Protein AF-A0A6B1GGH2-F1 (afdb_monomer_lite)

Secondary structure (DSSP, 8-state):
-----PPPPPP-TT-PPPSS--SPPPPSSTTTTHHHHHHHHHHHHHHHHHHHHHHHHHHHHHHHHTT--HHHHHHH----HHHHHHHHHHHHHHHHHHHHHHHHHHHHHHHT--HHHHHHHHHHHHTT-

Foldseek 3Di:
DDDPDDPDDDDDPPDDDPPDDDDPDDAPDPPSCPVVVVVVVVVVVVVVVVVVVVVVVVVCVVCVVVVHNVVVCVVPDDDDPVRVVVVVVVVVVVCCVVCVVVVVVVVCVVVVPDPVNVVVVVVVVVVVD

Radius of gyration: 25.65 Å; chains: 1; bounding box: 46×61×61 Å

Structure (mmCIF, N/CA/C/O backbone):
data_AF-A0A6B1GGH2-F1
#
_entry.id   AF-A0A6B1GGH2-F1
#
loop_
_atom_site.group_PDB
_atom_site.id
_atom_site.type_symbol
_atom_site.label_atom_id
_atom_site.label_alt_id
_atom_site.label_comp_id
_atom_site.label_asym_id
_atom_site.label_entity_id
_atom_site.label_seq_id
_atom_site.pdbx_PDB_ins_code
_atom_site.Cartn_x
_atom_site.Cartn_y
_atom_site.Cartn_z
_atom_site.occupancy
_atom_site.B_iso_or_equiv
_atom_site.auth_seq_id
_atom_site.auth_comp_id
_atom_site.auth_asym_id
_atom_site.auth_atom_id
_atom_site.pdbx_PDB_model_num
ATOM 1 N N . MET A 1 1 ? 19.834 45.872 17.303 1.00 42.72 1 MET A N 1
ATOM 2 C CA . MET A 1 1 ? 20.867 45.555 16.298 1.00 42.72 1 MET A CA 1
ATOM 3 C C . MET A 1 1 ? 20.185 44.616 15.312 1.00 42.72 1 MET A C 1
ATOM 5 O O . MET A 1 1 ? 19.961 43.472 15.667 1.00 42.72 1 MET A O 1
ATOM 9 N N . GLY A 1 2 ? 19.648 45.146 14.210 1.00 49.62 2 GLY A N 1
ATOM 10 C CA . GLY A 1 2 ? 18.910 44.353 13.217 1.00 49.62 2 GLY A CA 1
ATOM 11 C C . GLY A 1 2 ? 19.861 43.930 12.107 1.00 49.62 2 GLY A C 1
ATOM 12 O O . GLY A 1 2 ? 20.599 44.776 11.605 1.00 49.62 2 GLY A O 1
ATOM 13 N N . GLU A 1 3 ? 19.891 42.644 11.769 1.00 49.97 3 GLU A N 1
ATOM 14 C CA . GLU A 1 3 ? 20.662 42.153 10.625 1.00 49.97 3 GLU A CA 1
ATOM 15 C C . GLU A 1 3 ? 20.149 42.789 9.324 1.00 49.97 3 GLU A C 1
ATOM 17 O O . GLU A 1 3 ? 18.934 42.854 9.114 1.00 49.97 3 GLU A O 1
ATOM 22 N N . PRO A 1 4 ? 21.036 43.252 8.426 1.00 54.12 4 PRO A N 1
ATOM 23 C CA . PRO A 1 4 ? 20.622 43.641 7.092 1.00 54.12 4 PRO A CA 1
ATOM 24 C C . PRO A 1 4 ? 20.223 42.373 6.331 1.00 54.12 4 PRO A C 1
ATOM 26 O O . PRO A 1 4 ? 21.068 41.566 5.948 1.00 54.12 4 PRO A O 1
ATOM 29 N N . THR A 1 5 ? 18.923 42.178 6.121 1.00 54.78 5 THR A N 1
ATOM 30 C CA . THR A 1 5 ? 18.420 41.124 5.237 1.00 54.78 5 THR A CA 1
ATOM 31 C C . THR A 1 5 ? 18.887 41.442 3.819 1.00 54.78 5 THR A C 1
ATOM 33 O O . THR A 1 5 ? 18.522 42.478 3.261 1.00 54.78 5 THR A O 1
ATOM 36 N N . ALA A 1 6 ? 19.733 40.583 3.249 1.00 52.22 6 ALA A N 1
ATOM 37 C CA . ALA A 1 6 ? 20.173 40.730 1.868 1.00 52.22 6 ALA A CA 1
ATOM 38 C C . ALA A 1 6 ? 18.948 40.753 0.930 1.00 52.22 6 ALA A C 1
ATOM 40 O O . ALA A 1 6 ? 17.987 40.014 1.173 1.00 52.22 6 ALA A O 1
ATOM 41 N N . PRO A 1 7 ? 18.948 41.586 -0.127 1.00 53.78 7 PRO A N 1
ATOM 42 C CA . PRO A 1 7 ? 17.839 41.621 -1.069 1.00 53.78 7 PRO A CA 1
ATOM 43 C C . PRO A 1 7 ? 17.667 40.234 -1.693 1.00 53.78 7 PRO A C 1
ATOM 45 O O . PRO A 1 7 ? 18.620 39.655 -2.218 1.00 53.78 7 PRO A O 1
ATOM 48 N N . GLN A 1 8 ? 16.453 39.689 -1.608 1.00 55.03 8 GLN A N 1
ATOM 49 C CA . GLN A 1 8 ? 16.124 38.420 -2.249 1.00 55.03 8 GLN A CA 1
ATOM 50 C C . GLN A 1 8 ? 16.333 38.561 -3.760 1.00 55.03 8 GLN A C 1
ATOM 52 O O . GLN A 1 8 ? 15.875 39.531 -4.369 1.00 55.03 8 GLN A O 1
ATOM 57 N N . ALA A 1 9 ? 17.054 37.607 -4.353 1.00 51.53 9 ALA A N 1
ATOM 58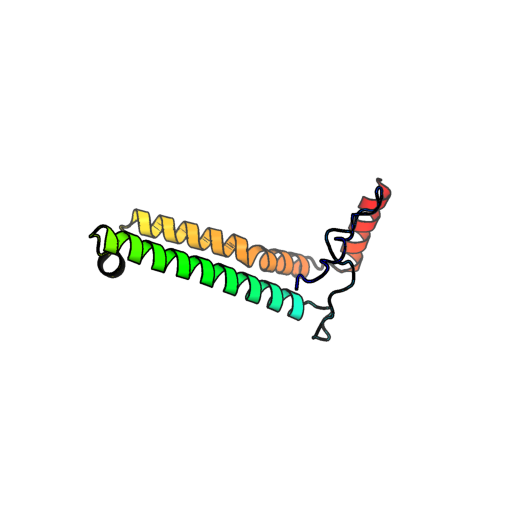 C CA . ALA A 1 9 ? 17.318 37.591 -5.783 1.00 51.53 9 ALA A CA 1
ATOM 59 C C . ALA A 1 9 ? 15.990 37.492 -6.545 1.00 51.53 9 ALA A C 1
ATOM 61 O O . ALA A 1 9 ? 15.251 36.519 -6.399 1.00 51.53 9 ALA A O 1
ATOM 62 N N . GLN A 1 10 ? 15.684 38.513 -7.342 1.00 49.78 10 GLN A N 1
ATOM 63 C CA . GLN A 1 10 ? 14.498 38.507 -8.188 1.00 49.78 10 GLN A CA 1
ATOM 64 C C . GLN A 1 10 ? 14.800 37.731 -9.477 1.00 49.78 10 GLN A C 1
ATOM 66 O O . GLN A 1 10 ? 15.902 37.871 -10.022 1.00 49.78 10 GLN A O 1
ATOM 71 N N . PRO A 1 11 ? 13.857 36.912 -9.978 1.00 54.56 11 PRO A N 1
ATOM 72 C CA . PRO A 1 11 ? 14.022 36.230 -11.251 1.00 54.56 11 PRO A CA 1
ATOM 73 C C . PRO A 1 11 ? 14.270 37.250 -12.361 1.00 54.56 11 PRO A C 1
ATOM 75 O O . PRO A 1 11 ? 13.551 38.239 -12.484 1.00 54.56 11 PRO A O 1
ATOM 78 N N . VAL A 1 12 ? 15.295 37.008 -13.173 1.00 60.25 12 VAL A N 1
ATOM 79 C CA . VAL A 1 12 ? 15.571 37.838 -14.346 1.00 60.25 12 VAL A CA 1
ATOM 80 C C . VAL A 1 12 ? 14.466 37.566 -15.370 1.00 60.25 12 VAL A C 1
ATOM 82 O O . VAL A 1 12 ? 14.346 36.434 -15.846 1.00 60.25 12 VAL A O 1
ATOM 85 N N . GLU A 1 13 ? 13.646 38.573 -15.682 1.00 61.25 13 GLU A N 1
ATOM 86 C CA . GLU A 1 13 ? 12.546 38.444 -16.646 1.00 61.25 13 GLU A CA 1
ATOM 87 C C . GLU A 1 13 ? 13.042 37.860 -17.978 1.00 61.25 13 GLU A C 1
ATOM 89 O O . GLU A 1 13 ? 14.048 38.293 -18.542 1.00 61.25 13 GLU A O 1
ATOM 94 N N . GLY A 1 14 ? 12.341 36.829 -18.460 1.00 60.94 14 GLY A N 1
ATOM 95 C CA . GLY A 1 14 ? 12.656 36.129 -19.708 1.00 60.94 14 GLY A CA 1
ATOM 96 C C . GLY A 1 14 ? 13.562 34.897 -19.581 1.00 60.94 14 GLY A C 1
ATOM 97 O O . GLY A 1 14 ? 13.801 34.236 -20.590 1.00 60.94 14 GLY A O 1
ATOM 98 N N . ARG A 1 15 ? 14.042 34.528 -18.381 1.00 52.34 15 ARG A N 1
ATOM 99 C CA . ARG A 1 15 ? 14.754 33.251 -18.161 1.00 52.34 15 ARG A CA 1
ATOM 100 C C . ARG A 1 15 ? 13.904 32.245 -17.391 1.00 52.34 15 ARG A C 1
ATOM 102 O O . ARG A 1 15 ? 13.604 32.438 -16.219 1.00 52.34 15 ARG A O 1
ATOM 109 N N . SER A 1 16 ? 13.579 31.137 -18.052 1.00 59.53 16 SER A N 1
ATOM 110 C CA . SER A 1 16 ? 13.028 29.933 -17.425 1.00 59.53 16 SER A CA 1
ATOM 111 C C . SER A 1 16 ? 14.175 29.022 -16.977 1.00 59.53 16 SER A C 1
ATOM 113 O O . SER A 1 16 ? 15.085 28.743 -17.760 1.00 59.53 16 SER A O 1
ATOM 115 N N . PHE A 1 17 ? 14.140 28.562 -15.725 1.00 48.53 17 PHE A N 1
ATOM 116 C CA . PHE A 1 17 ? 14.965 27.437 -15.288 1.00 48.53 17 PHE A CA 1
ATOM 117 C C . PHE A 1 17 ? 14.236 26.135 -15.648 1.00 48.53 17 PHE A C 1
ATOM 119 O O . PHE A 1 17 ? 13.046 26.018 -15.344 1.00 48.53 17 PHE A O 1
ATOM 126 N N . PRO A 1 18 ? 14.902 25.153 -16.281 1.00 51.25 18 PRO A N 1
ATOM 127 C CA . PRO A 1 18 ? 14.273 23.874 -16.575 1.00 51.25 18 PRO A CA 1
ATOM 128 C C . PRO A 1 18 ? 13.872 23.185 -15.264 1.00 51.25 18 PRO A C 1
ATOM 130 O O . PRO A 1 18 ? 14.684 23.043 -14.354 1.00 51.25 18 PRO A O 1
ATOM 133 N N . THR A 1 19 ? 12.619 22.736 -15.176 1.00 52.91 19 THR A N 1
ATOM 134 C CA . THR A 1 19 ? 12.036 22.059 -14.000 1.00 52.91 19 THR A CA 1
ATOM 135 C C . THR A 1 19 ? 12.651 20.687 -13.708 1.00 52.91 19 THR A C 1
ATOM 137 O O . THR A 1 19 ? 12.359 20.082 -12.681 1.00 52.91 19 THR A O 1
ATOM 140 N N . THR A 1 20 ? 13.533 20.202 -14.582 1.00 46.84 20 THR A N 1
ATOM 141 C CA . THR A 1 20 ? 14.272 18.948 -14.431 1.00 46.84 20 THR A CA 1
ATOM 142 C C . THR A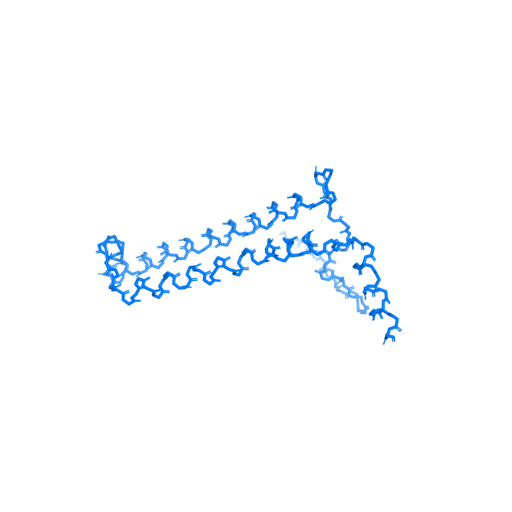 1 20 ? 15.735 19.165 -14.809 1.00 46.84 20 THR A C 1
ATOM 144 O O . THR A 1 20 ? 16.024 19.593 -15.931 1.00 46.84 20 THR A O 1
ATOM 147 N N . ALA A 1 21 ? 16.660 18.833 -13.905 1.00 43.97 21 ALA A N 1
ATOM 148 C CA . ALA A 1 21 ? 18.084 18.759 -14.218 1.00 43.97 21 ALA A CA 1
ATOM 149 C C . ALA A 1 21 ? 18.304 17.698 -15.309 1.00 43.97 21 ALA A C 1
ATOM 151 O O . ALA A 1 21 ? 17.926 16.539 -15.136 1.00 43.97 21 ALA A O 1
ATOM 152 N N . ARG A 1 22 ? 18.863 18.103 -16.454 1.00 39.88 22 ARG A N 1
ATOM 153 C CA . ARG A 1 22 ? 19.093 17.220 -17.602 1.00 39.88 22 ARG A CA 1
ATOM 154 C C . ARG A 1 22 ? 20.573 16.829 -17.648 1.00 39.88 22 ARG A C 1
ATOM 156 O O . ARG A 1 22 ? 21.427 17.668 -17.909 1.00 39.88 22 ARG A O 1
ATOM 163 N N . GLY A 1 23 ? 20.836 15.556 -17.375 1.00 49.69 23 GLY A N 1
ATOM 164 C CA . GLY A 1 23 ? 22.116 14.853 -17.469 1.00 49.69 23 GLY A CA 1
ATOM 165 C C . GLY A 1 23 ? 21.851 13.361 -17.248 1.00 49.69 23 GLY A C 1
ATOM 166 O O . GLY A 1 23 ? 20.878 13.027 -16.567 1.00 49.69 23 GLY A O 1
ATOM 167 N N . ALA A 1 24 ? 22.649 12.470 -17.848 1.00 50.38 24 ALA A N 1
ATOM 168 C CA . ALA A 1 24 ? 22.550 11.041 -17.549 1.00 50.38 24 ALA A CA 1
ATOM 169 C C . ALA A 1 24 ? 22.726 10.866 -16.035 1.00 50.38 24 ALA A C 1
ATOM 171 O O . ALA A 1 24 ? 23.683 11.397 -15.462 1.00 50.38 24 ALA A O 1
ATOM 172 N N . ARG A 1 25 ? 21.764 10.217 -15.367 1.00 54.66 25 ARG A N 1
ATOM 173 C CA . ARG A 1 25 ? 21.913 9.905 -13.942 1.00 54.66 25 ARG A CA 1
ATOM 174 C C . ARG A 1 25 ? 23.197 9.082 -13.805 1.00 54.66 25 ARG A C 1
ATOM 176 O O . ARG A 1 25 ? 23.345 8.145 -14.584 1.00 54.66 25 ARG A O 1
ATOM 183 N N . PRO A 1 26 ? 24.117 9.424 -12.885 1.00 58.97 26 PRO A N 1
ATOM 184 C CA . PRO A 1 26 ? 25.263 8.570 -12.616 1.00 58.97 26 PRO A CA 1
ATOM 185 C C . PRO A 1 26 ? 24.751 7.162 -12.318 1.00 58.97 26 PRO A C 1
ATOM 187 O O . PRO A 1 26 ? 23.906 6.999 -11.435 1.00 58.97 26 PRO A O 1
ATOM 190 N N . THR A 1 27 ? 25.201 6.190 -13.099 1.00 67.38 27 THR A N 1
ATOM 191 C CA . THR A 1 27 ? 24.912 4.776 -12.884 1.00 67.38 27 THR A CA 1
ATOM 192 C C . THR A 1 27 ? 25.988 4.215 -11.963 1.00 67.38 27 THR A C 1
ATOM 194 O O . THR A 1 27 ? 27.155 4.609 -12.040 1.00 67.38 27 THR A O 1
ATOM 197 N N . PHE A 1 28 ? 25.590 3.362 -11.027 1.00 74.31 28 PHE A N 1
ATOM 198 C CA . PHE A 1 28 ? 26.497 2.726 -10.076 1.00 74.31 28 PHE A CA 1
ATOM 199 C C . PHE A 1 28 ? 26.926 1.334 -10.540 1.00 74.31 28 PHE A C 1
ATOM 201 O O . PHE A 1 28 ? 27.923 0.814 -10.037 1.00 74.31 28 PHE A O 1
ATOM 208 N N . PHE A 1 29 ? 26.196 0.745 -11.489 1.00 81.69 29 PHE A N 1
ATOM 209 C CA . PHE A 1 29 ? 26.467 -0.577 -12.039 1.00 81.69 29 PHE A CA 1
ATOM 210 C C . PHE A 1 29 ? 26.870 -0.496 -13.519 1.00 81.69 29 PHE A C 1
ATOM 212 O O . PHE A 1 29 ? 26.400 0.365 -14.265 1.00 81.69 29 PHE A O 1
ATOM 219 N N . ASP A 1 30 ? 27.747 -1.416 -13.935 1.00 80.56 30 ASP A N 1
ATOM 220 C CA . ASP A 1 30 ? 28.222 -1.564 -15.319 1.00 80.56 30 ASP A CA 1
ATOM 221 C C . ASP A 1 30 ? 27.197 -2.347 -16.171 1.00 80.56 30 ASP A C 1
ATOM 223 O O . ASP A 1 30 ? 27.512 -3.377 -16.768 1.00 80.56 30 ASP A O 1
ATOM 227 N N . ASP A 1 31 ? 25.940 -1.898 -16.163 1.00 80.75 31 ASP A N 1
ATOM 228 C CA . ASP A 1 31 ? 24.807 -2.514 -16.871 1.00 80.75 31 ASP A CA 1
ATOM 229 C C . ASP A 1 31 ? 23.893 -1.472 -17.540 1.00 80.75 31 ASP A C 1
ATOM 231 O O . ASP A 1 31 ? 22.671 -1.626 -17.599 1.00 80.75 31 ASP A O 1
ATOM 235 N N . ASP A 1 32 ? 24.498 -0.367 -17.988 1.00 75.06 32 ASP A N 1
ATOM 236 C CA . ASP A 1 32 ? 23.823 0.774 -18.617 1.00 75.06 32 ASP A CA 1
ATOM 237 C C . ASP A 1 32 ? 22.676 1.371 -17.768 1.00 75.06 32 ASP A C 1
ATOM 239 O O . ASP A 1 32 ? 21.779 2.050 -18.272 1.00 75.06 32 ASP A O 1
ATOM 243 N N . GLY A 1 33 ? 22.723 1.169 -16.444 1.00 72.31 33 GLY A N 1
ATOM 244 C CA . GLY A 1 33 ? 21.785 1.743 -15.480 1.00 72.31 33 GLY A CA 1
ATOM 245 C C . GLY A 1 33 ? 20.515 0.926 -15.250 1.00 72.31 33 GLY A C 1
ATOM 246 O O . GLY A 1 33 ? 19.590 1.426 -14.599 1.00 72.31 33 GLY A O 1
ATOM 247 N N . ALA A 1 34 ? 20.444 -0.313 -15.742 1.00 77.69 34 ALA A N 1
ATOM 248 C CA . ALA A 1 34 ? 19.293 -1.187 -15.527 1.00 77.69 34 ALA A CA 1
ATOM 249 C C . ALA A 1 34 ? 19.092 -1.503 -14.033 1.00 77.69 34 ALA A C 1
ATOM 251 O O . ALA A 1 34 ? 17.992 -1.324 -13.497 1.00 77.69 34 ALA A O 1
ATOM 252 N N . THR A 1 35 ? 20.155 -1.892 -13.323 1.00 80.06 35 THR A N 1
ATOM 253 C CA . THR A 1 35 ? 20.092 -2.171 -11.880 1.00 80.06 35 THR A CA 1
ATOM 254 C C . THR A 1 35 ? 19.783 -0.909 -11.078 1.00 80.06 35 THR A C 1
ATOM 256 O O . THR A 1 35 ? 18.976 -0.949 -10.147 1.00 80.06 35 THR A O 1
ATOM 259 N N . ASP A 1 36 ? 20.352 0.235 -11.463 1.00 75.12 36 ASP A N 1
ATOM 260 C CA . ASP A 1 36 ? 20.067 1.527 -10.832 1.00 75.12 36 ASP A CA 1
ATOM 261 C C . ASP A 1 36 ? 18.595 1.931 -10.974 1.00 75.12 36 ASP A C 1
ATOM 263 O O . ASP A 1 36 ? 17.979 2.422 -10.022 1.00 75.12 36 ASP A O 1
ATOM 267 N N . ALA A 1 37 ? 18.002 1.687 -12.145 1.00 70.88 37 ALA A N 1
ATOM 268 C CA . ALA A 1 37 ? 16.590 1.939 -12.395 1.00 70.88 37 ALA A CA 1
ATOM 269 C C . ALA A 1 37 ? 15.695 1.038 -11.532 1.00 70.88 37 ALA A C 1
ATOM 271 O O . ALA A 1 37 ? 14.767 1.537 -10.890 1.00 70.88 37 ALA A O 1
ATOM 272 N N . VAL A 1 38 ? 15.999 -0.262 -11.445 1.00 81.56 38 VAL A N 1
ATOM 273 C CA . VAL A 1 38 ? 15.269 -1.197 -10.572 1.00 81.56 38 VAL A CA 1
ATOM 274 C C . VAL A 1 38 ? 15.388 -0.779 -9.108 1.00 81.56 38 VAL A C 1
ATOM 276 O O . VAL A 1 38 ? 14.379 -0.718 -8.407 1.00 81.56 38 VAL A O 1
ATOM 279 N N . LEU A 1 39 ? 16.589 -0.428 -8.641 1.00 77.94 39 LEU A N 1
ATOM 280 C CA . LEU A 1 39 ? 16.805 0.018 -7.266 1.00 77.94 39 LEU A CA 1
ATOM 281 C C . LEU A 1 39 ? 16.026 1.303 -6.960 1.00 77.94 39 LEU A C 1
ATOM 283 O O . LEU A 1 39 ? 15.410 1.412 -5.896 1.00 77.94 39 LEU A O 1
ATOM 287 N N . ALA A 1 40 ? 15.996 2.256 -7.894 1.00 68.06 40 ALA A N 1
ATOM 288 C CA . ALA A 1 40 ? 15.204 3.473 -7.761 1.00 68.06 40 ALA A CA 1
ATOM 289 C C . ALA A 1 40 ? 13.697 3.170 -7.692 1.00 68.06 40 ALA A C 1
ATOM 291 O O . ALA A 1 40 ? 13.009 3.717 -6.828 1.00 68.06 40 ALA A O 1
ATOM 292 N N . ILE A 1 41 ? 13.193 2.268 -8.544 1.00 74.56 41 ILE A N 1
ATOM 293 C CA . ILE A 1 41 ? 11.792 1.817 -8.532 1.00 74.56 41 ILE A CA 1
ATOM 294 C C . ILE A 1 41 ? 11.455 1.159 -7.192 1.00 74.56 41 ILE A C 1
ATOM 296 O O . ILE A 1 41 ? 10.466 1.526 -6.563 1.00 74.56 41 ILE A O 1
ATOM 300 N N . VAL A 1 42 ? 12.287 0.231 -6.716 1.00 85.69 42 VAL A N 1
ATOM 301 C CA . VAL A 1 42 ? 12.079 -0.464 -5.436 1.00 85.69 42 VAL A CA 1
ATOM 302 C C . VAL A 1 42 ? 12.109 0.516 -4.267 1.00 85.69 42 VAL A C 1
ATOM 304 O O . VAL A 1 42 ? 11.266 0.428 -3.379 1.00 85.69 42 VAL A O 1
ATOM 307 N N . THR A 1 43 ? 13.033 1.478 -4.274 1.00 73.19 43 THR A N 1
ATOM 308 C CA . THR A 1 43 ? 13.137 2.494 -3.217 1.00 73.19 43 THR A CA 1
ATOM 309 C C . THR A 1 43 ? 11.901 3.392 -3.186 1.00 73.19 43 THR A C 1
ATOM 311 O O . THR A 1 43 ? 11.344 3.636 -2.116 1.00 73.19 43 THR A O 1
ATOM 314 N N . ALA A 1 44 ? 11.432 3.842 -4.353 1.00 70.38 44 ALA A N 1
ATOM 315 C CA . ALA A 1 44 ? 10.207 4.626 -4.463 1.00 70.38 44 ALA A CA 1
ATOM 316 C C . ALA A 1 44 ? 8.983 3.821 -3.994 1.00 70.38 44 ALA A C 1
ATOM 318 O O . ALA A 1 44 ? 8.208 4.304 -3.174 1.00 70.38 44 ALA A O 1
ATOM 319 N N . LEU A 1 45 ? 8.850 2.563 -4.430 1.00 82.12 45 LEU A N 1
ATOM 320 C CA . LEU A 1 45 ? 7.778 1.671 -3.979 1.00 82.12 45 LEU A CA 1
ATOM 321 C C . LEU A 1 45 ? 7.823 1.432 -2.465 1.00 82.12 45 LEU A C 1
ATOM 323 O O . LEU A 1 45 ? 6.778 1.438 -1.823 1.00 82.12 45 LEU A O 1
ATOM 327 N N . ALA A 1 46 ? 9.006 1.250 -1.876 1.00 82.38 46 ALA A N 1
ATOM 328 C CA . ALA A 1 46 ? 9.153 1.076 -0.433 1.00 82.38 46 ALA A CA 1
ATOM 329 C C . ALA A 1 46 ? 8.673 2.312 0.345 1.00 82.38 46 ALA A C 1
ATOM 331 O O . ALA A 1 46 ? 7.989 2.163 1.359 1.00 82.38 46 ALA A O 1
ATOM 332 N N . ALA A 1 47 ? 8.978 3.517 -0.149 1.00 76.06 47 ALA A N 1
ATOM 333 C CA . ALA A 1 47 ? 8.499 4.765 0.442 1.00 76.06 47 ALA A CA 1
ATOM 334 C C . ALA A 1 47 ? 6.966 4.883 0.370 1.00 76.06 47 ALA A C 1
ATOM 336 O O . ALA A 1 47 ? 6.327 5.175 1.380 1.00 76.06 47 ALA A O 1
ATOM 337 N N . GLU A 1 48 ? 6.366 4.580 -0.782 1.00 84.25 48 GLU A N 1
ATOM 338 C CA . GLU A 1 48 ? 4.906 4.592 -0.955 1.00 84.25 48 GLU A CA 1
ATOM 339 C C . GLU A 1 48 ? 4.209 3.531 -0.082 1.00 84.25 48 GLU A C 1
ATOM 341 O O . GLU A 1 48 ? 3.184 3.800 0.548 1.00 84.25 48 GLU A O 1
ATOM 346 N N . VAL A 1 49 ? 4.788 2.328 0.036 1.00 93.25 49 VAL A N 1
ATOM 347 C CA . VAL A 1 49 ? 4.288 1.274 0.937 1.00 93.25 49 VAL A CA 1
ATOM 348 C C . VAL A 1 49 ? 4.350 1.725 2.395 1.00 93.25 49 VAL A C 1
ATOM 350 O O . VAL A 1 49 ? 3.415 1.457 3.154 1.00 93.25 49 VAL A O 1
ATOM 353 N N . TRP A 1 50 ? 5.422 2.409 2.804 1.00 85.12 50 TRP A N 1
ATOM 354 C CA . TRP A 1 50 ? 5.516 2.967 4.151 1.00 85.12 50 TRP A CA 1
ATOM 355 C C . TRP A 1 50 ? 4.447 4.034 4.395 1.00 85.12 50 TRP A C 1
ATOM 357 O O . TRP A 1 50 ? 3.734 3.955 5.394 1.00 85.12 50 TRP A O 1
ATOM 367 N N . ALA A 1 51 ? 4.266 4.971 3.462 1.00 89.44 51 ALA A N 1
ATOM 368 C CA . ALA A 1 51 ? 3.235 6.002 3.562 1.00 89.44 51 ALA A CA 1
ATOM 369 C C . ALA A 1 51 ? 1.824 5.398 3.691 1.00 89.44 51 ALA A C 1
ATOM 371 O O . ALA A 1 51 ? 1.009 5.864 4.493 1.00 89.44 51 ALA A O 1
ATOM 372 N N . LEU A 1 52 ? 1.537 4.313 2.961 1.00 94.81 52 LEU A N 1
ATOM 373 C CA . LEU A 1 52 ? 0.270 3.591 3.082 1.00 94.81 52 LEU A CA 1
ATOM 374 C C . LEU A 1 52 ? 0.107 2.923 4.456 1.00 94.81 52 LEU A C 1
ATOM 376 O O . LEU A 1 52 ? -0.968 3.018 5.048 1.00 94.81 52 LEU A O 1
ATOM 380 N N . ARG A 1 53 ? 1.160 2.282 4.983 1.00 94.38 53 ARG A N 1
ATOM 381 C CA . ARG A 1 53 ? 1.153 1.683 6.331 1.00 94.38 53 ARG A CA 1
ATOM 382 C C . ARG A 1 53 ? 0.939 2.734 7.417 1.00 94.38 53 ARG A C 1
ATOM 384 O O . ARG A 1 53 ? 0.164 2.512 8.343 1.00 94.38 53 ARG A O 1
ATOM 391 N N . GLU A 1 54 ? 1.583 3.888 7.288 1.00 96.25 54 GLU A N 1
ATOM 392 C CA . GLU A 1 54 ? 1.422 5.004 8.219 1.00 96.25 54 GLU A CA 1
ATOM 393 C C . GLU A 1 54 ? -0.013 5.540 8.198 1.00 96.25 54 GLU A C 1
ATOM 395 O O . GLU A 1 54 ? -0.628 5.744 9.248 1.00 96.25 54 GLU A O 1
ATOM 400 N N . ARG A 1 55 ? -0.601 5.667 7.002 1.00 97.19 55 ARG A N 1
ATOM 401 C CA . ARG A 1 55 ? -2.017 6.012 6.845 1.00 97.19 55 ARG A CA 1
ATOM 402 C C . ARG A 1 55 ? -2.945 4.973 7.484 1.00 97.19 55 ARG A C 1
ATOM 404 O O . ARG A 1 55 ? -3.920 5.372 8.112 1.00 97.19 55 ARG A O 1
ATOM 411 N N . GLN A 1 56 ? -2.667 3.676 7.336 1.00 96.56 56 GLN A N 1
ATOM 412 C CA . GLN A 1 56 ? -3.449 2.601 7.968 1.00 96.56 56 GLN A CA 1
ATOM 413 C C . GLN A 1 56 ? -3.381 2.679 9.500 1.00 96.56 56 GLN A C 1
ATOM 415 O O . GLN A 1 56 ? -4.420 2.719 10.148 1.00 96.56 56 GLN A O 1
ATOM 420 N N . SER A 1 57 ? -2.181 2.820 10.066 1.00 96.25 57 SER A N 1
ATOM 421 C CA . SER A 1 57 ? -1.980 2.994 11.514 1.00 96.25 57 SER A CA 1
ATOM 422 C C . SER A 1 57 ? -2.677 4.253 12.053 1.00 96.25 57 SER A C 1
ATOM 424 O O . SER A 1 57 ? -3.309 4.248 13.113 1.00 96.25 57 SER A O 1
ATOM 426 N N . THR A 1 58 ? -2.640 5.341 11.278 1.00 97.38 58 THR A N 1
ATOM 427 C CA . THR A 1 58 ? -3.350 6.579 11.617 1.00 97.38 58 THR A CA 1
ATOM 428 C C . THR A 1 58 ? -4.862 6.375 11.583 1.00 97.38 58 THR A C 1
ATOM 430 O O . THR A 1 58 ? -5.560 6.859 12.467 1.00 97.38 58 THR A O 1
ATOM 433 N N . LEU A 1 59 ? -5.383 5.638 10.597 1.00 97.81 59 LEU A N 1
ATOM 434 C CA . LEU A 1 59 ? -6.804 5.305 10.514 1.00 97.81 59 LEU A CA 1
ATOM 435 C C . LEU A 1 59 ? -7.258 4.479 11.723 1.00 97.81 59 LEU A C 1
ATOM 437 O O . LEU A 1 59 ? -8.292 4.793 12.304 1.00 97.81 59 LEU A O 1
ATOM 441 N N . GLU A 1 60 ? -6.488 3.466 12.122 1.00 97.31 60 GLU A N 1
ATOM 442 C CA . GLU A 1 60 ? -6.770 2.670 13.322 1.00 97.31 60 GLU A CA 1
ATOM 443 C C . GLU A 1 60 ? -6.786 3.541 14.582 1.00 97.31 60 GLU A C 1
ATOM 445 O O . GLU A 1 60 ? -7.709 3.432 15.387 1.00 97.31 60 GLU A O 1
ATOM 450 N N . SER A 1 61 ? -5.830 4.465 14.711 1.00 97.00 61 SER A N 1
ATOM 451 C CA . SER A 1 61 ? -5.761 5.399 15.844 1.00 97.00 61 SER A CA 1
ATOM 452 C C . SER A 1 61 ? -6.958 6.357 15.876 1.00 97.00 61 SER A C 1
ATOM 454 O O . SER A 1 61 ? -7.599 6.519 16.910 1.00 97.00 61 SER A O 1
ATOM 456 N N . VAL A 1 62 ? -7.323 6.937 14.727 1.00 98.06 62 VAL A N 1
ATOM 457 C CA . VAL A 1 62 ? -8.495 7.822 14.594 1.00 98.06 62 VAL A CA 1
ATOM 458 C C . VAL A 1 62 ? -9.797 7.083 14.925 1.00 98.06 62 VAL A C 1
ATOM 460 O O . VAL A 1 62 ? -10.697 7.656 15.536 1.00 98.06 62 VAL A O 1
ATOM 463 N N . LEU A 1 63 ? -9.917 5.813 14.531 1.00 97.88 63 LEU A N 1
ATOM 464 C CA . LEU A 1 63 ? -11.076 4.984 14.865 1.00 97.88 63 LEU A CA 1
ATOM 465 C C . LEU A 1 63 ? -11.110 4.636 16.357 1.00 97.88 63 LEU A C 1
ATOM 467 O O . LEU A 1 63 ? -12.182 4.700 16.961 1.00 97.88 63 LEU A O 1
ATOM 471 N N . ALA A 1 64 ? -9.957 4.351 16.964 1.00 97.00 64 ALA A N 1
ATOM 472 C CA . ALA A 1 64 ? -9.850 4.111 18.399 1.00 97.00 64 ALA A CA 1
ATOM 473 C C . ALA A 1 64 ? -10.273 5.342 19.218 1.00 97.00 64 ALA A C 1
ATOM 475 O O . ALA A 1 64 ? -11.053 5.202 20.161 1.00 97.00 64 ALA A O 1
ATOM 476 N N . ASP A 1 65 ? -9.861 6.546 18.808 1.00 97.62 65 ASP A N 1
ATOM 477 C CA . ASP A 1 65 ? -10.303 7.812 19.415 1.00 97.62 65 ASP A CA 1
ATOM 478 C C . ASP A 1 65 ? -11.825 8.014 19.300 1.00 97.62 65 ASP A C 1
ATOM 480 O O . ASP A 1 65 ? -12.455 8.616 20.172 1.00 97.62 65 ASP A O 1
ATOM 484 N N . ALA A 1 66 ? -12.441 7.465 18.249 1.00 97.38 66 ALA A N 1
ATOM 485 C CA . ALA A 1 66 ? -13.891 7.430 18.063 1.00 97.38 66 ALA A CA 1
ATOM 486 C C . ALA A 1 66 ? -14.589 6.271 18.813 1.00 97.38 66 ALA A C 1
ATOM 488 O O . ALA A 1 66 ? -15.799 6.087 18.670 1.00 97.38 66 ALA A O 1
ATOM 489 N N . GLY A 1 67 ? -13.856 5.491 19.615 1.00 97.19 67 GLY A N 1
ATOM 490 C CA . GLY A 1 67 ? -14.374 4.359 20.389 1.00 97.19 67 GLY A CA 1
ATOM 491 C C . GLY A 1 67 ? -14.546 3.063 19.592 1.00 97.19 67 GLY A C 1
ATOM 492 O O . GLY A 1 67 ? -15.227 2.149 20.056 1.00 97.19 67 GLY A O 1
ATOM 493 N N . ILE A 1 68 ? -13.958 2.970 18.398 1.00 97.56 68 ILE A N 1
ATOM 494 C CA . ILE A 1 68 ? -13.995 1.785 17.538 1.00 97.56 68 ILE A CA 1
ATOM 495 C C . ILE A 1 68 ? -12.635 1.086 17.613 1.00 97.56 68 ILE A C 1
ATOM 497 O O . ILE A 1 68 ? -11.641 1.595 17.102 1.00 97.56 68 ILE A O 1
ATOM 501 N N . ASP A 1 69 ? -12.593 -0.116 18.191 1.00 95.31 69 ASP A N 1
ATOM 502 C CA . ASP A 1 69 ? -11.389 -0.958 18.198 1.00 95.31 69 ASP A CA 1
ATOM 503 C C . ASP A 1 69 ? -11.192 -1.635 16.831 1.00 95.31 69 ASP A C 1
ATOM 505 O O . ASP A 1 69 ? -11.510 -2.810 16.615 1.00 95.31 69 ASP A O 1
ATOM 509 N N . ALA A 1 70 ? -10.724 -0.842 15.867 1.00 95.62 70 ALA A N 1
ATOM 510 C CA . ALA A 1 70 ? -10.486 -1.290 14.502 1.00 95.62 70 ALA A CA 1
ATOM 511 C C . ALA A 1 70 ? -9.395 -2.366 14.431 1.00 95.62 70 ALA A C 1
ATOM 513 O O . ALA A 1 70 ? -9.523 -3.291 13.635 1.00 95.62 70 ALA A O 1
ATOM 514 N N . ALA A 1 71 ? -8.371 -2.289 15.286 1.00 92.38 71 ALA A N 1
ATOM 515 C CA . ALA A 1 71 ? -7.294 -3.272 15.335 1.00 92.38 71 ALA A CA 1
ATOM 516 C C . ALA A 1 71 ? -7.838 -4.669 15.682 1.00 92.38 71 ALA A C 1
ATOM 518 O O . ALA A 1 71 ? -7.628 -5.624 14.932 1.00 92.38 71 ALA A O 1
ATOM 519 N N . ALA A 1 72 ? -8.629 -4.793 16.755 1.00 94.06 72 ALA A N 1
ATOM 520 C CA . ALA A 1 72 ? -9.257 -6.068 17.104 1.00 94.06 72 ALA A CA 1
ATOM 521 C C . ALA A 1 72 ? -10.279 -6.531 16.048 1.00 94.06 72 ALA A C 1
ATOM 523 O O . ALA A 1 72 ? -10.391 -7.729 15.753 1.00 94.06 72 ALA A O 1
ATOM 524 N N . ALA A 1 73 ? -11.024 -5.592 15.456 1.00 95.88 73 ALA A N 1
ATOM 525 C CA . ALA A 1 73 ? -11.974 -5.897 14.392 1.00 95.88 73 ALA A CA 1
ATOM 526 C C . ALA A 1 73 ? -11.276 -6.462 13.143 1.00 95.88 73 ALA A C 1
ATOM 528 O O . ALA A 1 73 ? -11.762 -7.439 12.583 1.00 95.88 73 ALA A O 1
ATOM 529 N N . ILE A 1 74 ? -10.128 -5.912 12.737 1.00 94.81 74 ILE A N 1
ATOM 530 C CA . ILE A 1 74 ? -9.344 -6.387 11.586 1.00 94.81 74 ILE A CA 1
ATOM 531 C C . ILE A 1 74 ? -8.842 -7.818 11.815 1.00 94.81 74 ILE A C 1
ATOM 533 O O . ILE A 1 74 ? -9.045 -8.675 10.956 1.00 94.81 74 ILE A O 1
ATOM 537 N N . GLU A 1 75 ? -8.254 -8.111 12.978 1.00 94.06 75 GLU A N 1
ATOM 538 C CA . GLU A 1 75 ? -7.709 -9.446 13.289 1.00 94.06 75 GLU A CA 1
ATOM 539 C C . GLU A 1 75 ? -8.796 -10.541 13.332 1.00 94.06 75 GLU A C 1
ATOM 541 O O . GLU A 1 75 ? -8.605 -11.693 12.910 1.00 94.06 75 GLU A O 1
ATOM 546 N N . SER A 1 76 ? -9.985 -10.177 13.819 1.00 95.56 76 SER A N 1
ATOM 547 C CA . SER A 1 76 ? -11.140 -11.078 13.895 1.00 95.56 76 SER A CA 1
ATOM 548 C C . SER A 1 76 ? -11.959 -11.143 12.604 1.00 95.56 76 SER A C 1
ATOM 550 O O . SER A 1 76 ? -12.725 -12.095 12.422 1.00 95.56 76 SER A O 1
ATOM 552 N N . TYR A 1 77 ? -11.786 -10.189 11.688 1.00 95.38 77 TYR A N 1
ATOM 553 C CA . TYR A 1 77 ? -12.561 -10.110 10.459 1.00 95.38 77 TYR A CA 1
ATOM 554 C C . TYR A 1 77 ? -12.337 -11.343 9.579 1.00 95.38 77 TYR A C 1
ATOM 556 O O . TYR A 1 77 ? -11.218 -11.825 9.363 1.00 95.38 77 TYR A O 1
ATOM 564 N N . ARG A 1 78 ? -13.440 -11.884 9.065 1.00 95.88 78 ARG A N 1
ATOM 565 C CA . ARG A 1 78 ? -13.453 -13.008 8.132 1.00 95.88 78 ARG A CA 1
ATOM 566 C C . ARG A 1 78 ? -14.223 -12.564 6.894 1.00 95.88 78 ARG A C 1
ATOM 568 O O . ARG A 1 78 ? -15.441 -12.420 6.992 1.00 95.88 78 ARG A O 1
ATOM 575 N N . PRO A 1 79 ? -13.532 -12.323 5.764 1.00 93.31 79 PRO A N 1
ATOM 576 C CA . PRO A 1 79 ? -14.206 -11.991 4.523 1.00 93.31 79 PRO A CA 1
ATOM 577 C C . PRO A 1 79 ? -15.155 -13.123 4.136 1.00 93.31 79 PRO A C 1
ATOM 579 O O . PRO A 1 79 ? -14.835 -14.303 4.307 1.00 93.31 79 PRO A O 1
ATOM 582 N N . ASN A 1 80 ? -16.312 -12.773 3.592 1.00 96.81 80 ASN A N 1
ATOM 583 C CA . ASN A 1 80 ? -17.210 -13.757 3.007 1.00 96.81 80 ASN A CA 1
ATOM 584 C C . ASN A 1 80 ? -16.664 -14.271 1.654 1.00 96.81 80 ASN A C 1
ATOM 586 O O . ASN A 1 80 ? -15.596 -13.860 1.182 1.00 96.81 80 ASN A O 1
ATOM 590 N N . ALA A 1 81 ? -17.379 -15.216 1.036 1.00 96.69 81 ALA A N 1
ATOM 591 C CA . ALA A 1 81 ? -16.948 -15.831 -0.221 1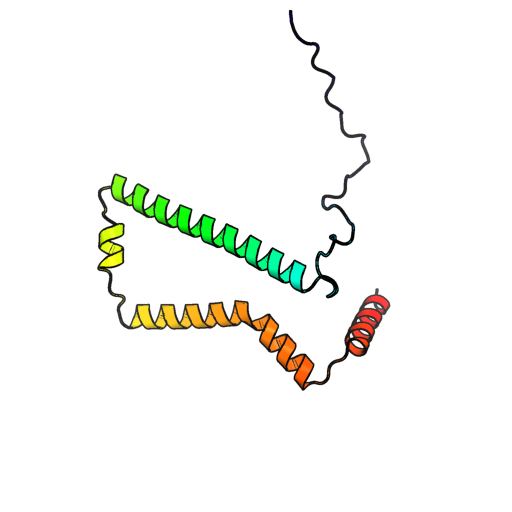.00 96.69 81 ALA A CA 1
ATOM 592 C C . ALA A 1 81 ? -16.810 -14.806 -1.361 1.00 96.69 81 ALA A C 1
ATOM 594 O O . ALA A 1 81 ? -15.829 -14.853 -2.105 1.00 96.69 81 ALA A O 1
ATOM 595 N N . ASP A 1 82 ? -17.737 -13.852 -1.450 1.00 96.88 82 ASP A N 1
ATOM 596 C CA . ASP A 1 82 ? -17.751 -12.829 -2.496 1.00 96.88 82 ASP A CA 1
ATOM 597 C C . ASP A 1 82 ? -16.603 -11.831 -2.309 1.00 96.88 82 ASP A C 1
ATOM 599 O O . ASP A 1 82 ? -15.886 -11.515 -3.257 1.00 96.88 82 ASP A O 1
ATOM 603 N N . GLU A 1 83 ? -16.356 -11.388 -1.074 1.00 95.06 83 GLU A N 1
ATOM 604 C CA . GLU A 1 83 ? -15.233 -10.507 -0.735 1.00 95.06 83 GLU A CA 1
ATOM 605 C C . GLU A 1 83 ? -13.888 -11.187 -0.999 1.00 95.06 83 GLU A C 1
ATOM 607 O O . GLU A 1 83 ? -12.958 -10.563 -1.511 1.00 95.06 83 GLU A O 1
ATOM 612 N N . THR A 1 84 ? -13.780 -12.479 -0.683 1.00 94.88 84 THR A N 1
ATOM 613 C CA . THR A 1 84 ? -12.575 -13.270 -0.963 1.00 94.88 84 THR A CA 1
ATOM 614 C C . THR A 1 84 ? -12.323 -13.359 -2.467 1.00 94.88 84 THR A C 1
ATOM 616 O O . THR A 1 84 ? -11.200 -13.118 -2.916 1.00 94.88 84 THR A O 1
ATOM 619 N N . ALA A 1 85 ? -13.360 -13.657 -3.254 1.00 94.25 85 ALA A N 1
ATOM 620 C CA . ALA A 1 85 ? -13.263 -13.722 -4.708 1.00 94.25 85 ALA A CA 1
ATOM 621 C C . ALA A 1 85 ? -12.895 -12.360 -5.318 1.00 94.25 85 ALA A C 1
ATOM 623 O O . ALA A 1 85 ? -12.013 -12.289 -6.175 1.00 94.25 85 ALA A O 1
ATOM 624 N N . ALA A 1 86 ? -13.507 -11.274 -4.836 1.00 93.81 86 ALA A N 1
ATOM 625 C CA . ALA A 1 86 ? -13.204 -9.916 -5.278 1.00 93.81 86 ALA A CA 1
ATOM 626 C C . ALA A 1 86 ? -11.745 -9.534 -4.988 1.00 93.81 86 ALA A C 1
ATOM 628 O O . ALA A 1 86 ? -11.046 -9.060 -5.882 1.00 93.81 86 ALA A O 1
ATOM 629 N N . ARG A 1 87 ? -11.249 -9.817 -3.776 1.00 94.25 87 ARG A N 1
ATOM 630 C CA . ARG A 1 87 ? -9.847 -9.573 -3.399 1.00 94.25 87 ARG A CA 1
ATOM 631 C C . ARG A 1 87 ? -8.873 -10.392 -4.239 1.00 94.25 87 ARG A C 1
ATOM 633 O O . ARG A 1 87 ? -7.833 -9.876 -4.634 1.00 94.25 87 ARG A O 1
ATOM 640 N N . ALA A 1 88 ? -9.197 -11.651 -4.531 1.00 90.31 88 ALA A N 1
ATOM 641 C CA . ALA A 1 88 ? -8.368 -12.493 -5.389 1.00 90.31 88 ALA A CA 1
ATOM 642 C C . ALA A 1 88 ? -8.304 -11.949 -6.826 1.00 90.31 88 ALA A C 1
ATOM 644 O O . ALA A 1 88 ? -7.222 -11.878 -7.410 1.00 90.31 88 ALA A O 1
ATOM 645 N N . ALA A 1 89 ? -9.442 -11.515 -7.378 1.00 91.38 89 ALA A N 1
ATOM 646 C CA . ALA A 1 89 ? -9.502 -10.896 -8.699 1.00 91.38 89 ALA A CA 1
ATOM 647 C C . ALA A 1 89 ? -8.714 -9.576 -8.748 1.00 91.38 89 ALA A C 1
ATOM 649 O O . ALA A 1 89 ? -7.958 -9.335 -9.690 1.00 91.38 89 ALA A O 1
ATOM 650 N N . GLU A 1 90 ? -8.836 -8.744 -7.713 1.00 90.62 90 GLU A N 1
ATOM 651 C CA . GLU A 1 90 ? -8.085 -7.495 -7.597 1.00 90.62 90 GLU A CA 1
ATOM 652 C C . GLU A 1 90 ? -6.576 -7.746 -7.474 1.00 90.62 90 GLU A C 1
ATOM 654 O O . GLU A 1 90 ? -5.794 -7.106 -8.180 1.00 90.62 90 GLU A O 1
ATOM 659 N N . ALA A 1 91 ? -6.163 -8.713 -6.648 1.00 82.94 91 ALA A N 1
ATOM 660 C CA . ALA A 1 91 ? -4.765 -9.103 -6.493 1.00 82.94 91 ALA A CA 1
ATOM 661 C C . ALA A 1 91 ? -4.171 -9.624 -7.810 1.00 82.94 91 ALA A C 1
ATOM 663 O O . ALA A 1 91 ? -3.064 -9.231 -8.178 1.00 82.94 91 ALA A O 1
ATOM 664 N N . ALA A 1 92 ? -4.917 -10.444 -8.557 1.00 80.81 92 ALA A N 1
ATOM 665 C CA . ALA A 1 92 ? -4.502 -10.921 -9.874 1.00 80.81 92 ALA A CA 1
ATOM 666 C C . ALA A 1 92 ? -4.358 -9.768 -10.881 1.00 80.81 92 ALA A C 1
ATOM 668 O O . ALA A 1 92 ? -3.361 -9.691 -11.598 1.00 80.81 92 ALA A O 1
ATOM 669 N N . ALA A 1 93 ? -5.307 -8.827 -10.902 1.00 80.12 93 ALA A N 1
ATOM 670 C CA . ALA A 1 93 ? -5.237 -7.655 -11.771 1.00 80.12 93 ALA A CA 1
ATOM 671 C C . ALA A 1 93 ? -4.073 -6.723 -11.397 1.00 80.12 93 ALA A C 1
ATOM 673 O O . ALA A 1 93 ? -3.414 -6.165 -12.275 1.00 80.12 93 ALA A O 1
ATOM 67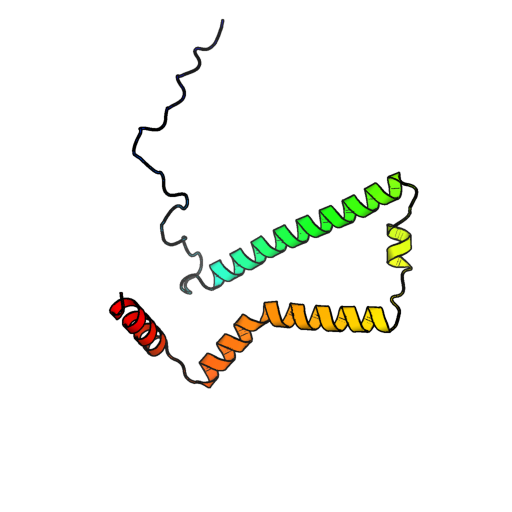4 N N . PHE A 1 94 ? -3.809 -6.548 -10.101 1.00 77.88 94 PHE A N 1
ATOM 675 C CA . PHE A 1 94 ? -2.665 -5.786 -9.611 1.00 77.88 94 PHE A CA 1
ATOM 676 C C . PHE A 1 94 ? -1.344 -6.442 -10.017 1.00 77.88 94 PHE A C 1
ATOM 678 O O . PHE A 1 94 ? -0.506 -5.773 -10.617 1.00 77.88 94 PHE A O 1
ATOM 685 N N . ALA A 1 95 ? -1.196 -7.749 -9.780 1.00 70.31 95 ALA A N 1
ATOM 686 C CA . ALA A 1 95 ? -0.031 -8.512 -10.212 1.00 70.31 95 ALA A CA 1
ATOM 687 C C . ALA A 1 95 ? 0.173 -8.398 -11.729 1.00 70.31 95 ALA A C 1
ATOM 689 O O . ALA A 1 95 ? 1.276 -8.094 -12.167 1.00 70.31 95 ALA A O 1
ATOM 690 N N . GLY A 1 96 ? -0.890 -8.526 -12.529 1.00 70.88 96 GLY A N 1
ATOM 691 C CA . GLY A 1 96 ? -0.823 -8.327 -13.978 1.00 70.88 96 GLY A CA 1
ATOM 692 C C . GLY A 1 96 ? -0.311 -6.937 -14.371 1.00 70.88 96 GLY A C 1
ATOM 693 O O . GLY A 1 96 ? 0.541 -6.828 -15.244 1.00 70.88 96 GLY A O 1
ATOM 694 N N . ARG A 1 97 ? -0.755 -5.864 -13.698 1.00 80.50 97 ARG A N 1
ATOM 695 C CA . ARG A 1 97 ? -0.253 -4.500 -13.961 1.00 80.50 97 ARG A CA 1
ATOM 696 C C . ARG A 1 97 ? 1.221 -4.328 -13.595 1.00 80.50 97 ARG A C 1
ATOM 698 O O . ARG A 1 97 ? 1.927 -3.639 -14.325 1.00 80.50 97 ARG A O 1
ATOM 705 N N . VAL A 1 98 ? 1.660 -4.931 -12.489 1.00 73.06 98 VAL A N 1
ATOM 706 C CA . VAL A 1 98 ? 3.051 -4.864 -12.010 1.00 73.06 98 VAL A CA 1
ATOM 707 C C . VAL A 1 98 ? 3.983 -5.686 -12.901 1.00 73.06 98 VAL A C 1
ATOM 709 O O . VAL A 1 98 ? 5.048 -5.206 -13.274 1.00 73.06 98 VAL A O 1
ATOM 712 N N . TYR A 1 99 ? 3.580 -6.903 -13.270 1.00 72.19 99 TYR A N 1
ATOM 713 C CA . TYR A 1 99 ? 4.423 -7.842 -14.013 1.00 72.19 99 TYR A CA 1
ATOM 714 C C . TYR A 1 99 ? 4.319 -7.724 -15.532 1.00 72.19 99 TYR A C 1
ATOM 716 O O . TYR A 1 99 ? 5.086 -8.377 -16.230 1.00 72.19 99 TYR A O 1
ATOM 724 N N . ARG A 1 100 ? 3.432 -6.873 -16.059 1.00 72.50 100 ARG A N 1
ATOM 725 C CA . ARG A 1 100 ? 3.281 -6.648 -17.504 1.00 72.50 100 ARG A CA 1
ATOM 726 C C . ARG A 1 100 ? 4.605 -6.365 -18.217 1.00 72.50 100 ARG A C 1
ATOM 728 O O . ARG A 1 100 ? 4.815 -6.905 -19.292 1.00 72.50 100 ARG A O 1
ATOM 735 N N . VAL A 1 101 ? 5.509 -5.610 -17.590 1.00 69.31 101 VAL A N 1
ATOM 736 C CA . VAL A 1 101 ? 6.842 -5.324 -18.150 1.00 69.31 101 VAL A CA 1
ATOM 737 C C . VAL A 1 101 ? 7.638 -6.603 -18.443 1.00 69.31 101 VAL A C 1
ATOM 739 O O . VAL A 1 101 ? 8.321 -6.687 -19.451 1.00 69.31 101 VAL A O 1
ATOM 742 N N . PHE A 1 102 ? 7.504 -7.642 -17.615 1.00 62.94 102 PHE A N 1
ATOM 743 C CA . PHE A 1 102 ? 8.187 -8.917 -17.835 1.00 62.94 102 PHE A CA 1
ATOM 744 C C . PHE A 1 102 ? 7.519 -9.771 -18.914 1.00 62.94 102 PHE A C 1
ATOM 746 O O . PHE A 1 102 ? 8.206 -10.531 -19.591 1.00 62.94 102 PHE A O 1
ATOM 753 N N . GLU A 1 103 ? 6.200 -9.660 -19.087 1.00 67.44 103 GLU A N 1
ATOM 754 C CA . GLU A 1 103 ? 5.501 -10.323 -20.192 1.00 67.44 103 GLU A CA 1
ATOM 755 C C . GLU A 1 103 ? 5.873 -9.681 -21.535 1.00 67.44 103 GLU A C 1
ATOM 757 O O . GLU A 1 103 ? 6.188 -10.411 -22.470 1.00 67.44 103 GLU A O 1
ATOM 762 N N . GLU A 1 104 ? 5.946 -8.346 -21.599 1.00 66.75 104 GLU A N 1
ATOM 763 C CA . GLU A 1 104 ? 6.414 -7.589 -22.773 1.00 66.75 104 GLU A CA 1
ATOM 764 C C . GLU A 1 104 ? 7.862 -7.987 -23.132 1.00 66.75 104 GLU A C 1
ATOM 766 O O . GLU A 1 104 ? 8.126 -8.422 -24.251 1.00 66.75 104 GLU A O 1
ATOM 771 N N . MET A 1 105 ? 8.771 -8.011 -22.149 1.00 62.19 105 MET A N 1
ATOM 772 C CA . MET A 1 105 ? 10.152 -8.479 -22.351 1.00 62.19 105 MET A CA 1
ATOM 773 C C . MET A 1 105 ? 10.235 -9.952 -22.797 1.00 62.19 105 MET A C 1
ATOM 775 O O . MET A 1 105 ? 11.110 -10.317 -23.586 1.00 62.19 105 MET A O 1
ATOM 779 N N . ARG A 1 106 ? 9.349 -10.832 -22.300 1.00 65.50 106 ARG A N 1
ATOM 780 C CA . ARG A 1 106 ? 9.296 -12.243 -22.729 1.00 65.50 106 ARG A CA 1
ATOM 781 C C . ARG A 1 106 ? 8.838 -12.355 -24.181 1.00 65.50 106 ARG A C 1
ATOM 783 O O . ARG A 1 106 ? 9.372 -13.183 -24.916 1.00 65.50 106 ARG A O 1
ATOM 790 N N . GLU A 1 107 ? 7.836 -11.579 -24.578 1.00 68.00 107 GLU A N 1
ATOM 791 C CA . GLU A 1 107 ? 7.305 -11.565 -25.942 1.00 68.00 107 GLU A CA 1
ATOM 792 C C . GLU A 1 107 ? 8.335 -11.036 -26.943 1.00 68.00 107 GLU A C 1
ATOM 794 O O . GLU A 1 107 ? 8.533 -11.673 -27.973 1.00 68.00 107 GLU A O 1
ATOM 799 N N . GLU A 1 108 ? 9.062 -9.968 -26.612 1.00 62.41 108 GLU A N 1
ATOM 800 C CA . GLU A 1 108 ? 10.165 -9.430 -27.424 1.00 62.41 108 GLU A CA 1
ATOM 801 C C . GLU A 1 108 ? 11.306 -10.448 -27.584 1.00 62.41 108 GLU A C 1
ATOM 803 O O . GLU A 1 108 ? 11.754 -10.728 -28.700 1.00 62.41 108 GLU A O 1
ATOM 808 N N . ALA A 1 109 ? 11.711 -11.097 -26.487 1.00 57.50 109 ALA A N 1
ATOM 809 C CA . ALA A 1 109 ? 12.741 -12.135 -26.512 1.00 57.50 109 ALA A CA 1
ATOM 810 C C . ALA A 1 109 ? 12.320 -13.375 -27.325 1.00 57.50 109 ALA A C 1
ATOM 812 O O . ALA A 1 109 ? 13.144 -13.975 -28.017 1.00 57.50 109 ALA A O 1
ATOM 813 N N . LEU A 1 110 ? 11.041 -13.766 -27.264 1.00 62.47 110 LEU A N 1
ATOM 814 C CA . LEU A 1 110 ? 10.486 -14.869 -28.059 1.00 62.47 110 LEU A CA 1
ATOM 815 C C . LEU A 1 110 ? 10.275 -14.487 -29.532 1.00 62.47 110 LEU A C 1
ATOM 817 O O . LEU A 1 110 ? 10.395 -15.350 -30.402 1.00 62.47 110 LEU A O 1
ATOM 821 N N . ALA A 1 111 ? 9.971 -13.220 -29.816 1.00 68.31 111 ALA A N 1
ATOM 822 C CA . ALA A 1 111 ? 9.838 -12.681 -31.167 1.00 68.31 111 ALA A CA 1
ATOM 823 C C . ALA A 1 111 ? 11.195 -12.470 -31.859 1.00 68.31 111 ALA A C 1
ATOM 825 O O . ALA A 1 111 ? 11.231 -12.285 -33.077 1.00 68.31 111 ALA A O 1
ATOM 826 N N . GLY A 1 112 ? 12.299 -12.531 -31.105 1.00 58.53 112 GLY A N 1
ATOM 827 C CA . GLY A 1 112 ? 13.640 -12.237 -31.604 1.00 58.53 112 GLY A CA 1
ATOM 828 C C . GLY A 1 112 ? 13.819 -10.758 -31.943 1.00 58.53 112 GLY A C 1
ATOM 829 O O . GLY A 1 112 ? 14.561 -10.445 -32.873 1.00 58.53 112 GLY A O 1
ATOM 830 N N . ASP A 1 113 ? 13.100 -9.873 -31.245 1.00 56.34 113 ASP A N 1
ATOM 831 C CA . ASP A 1 113 ? 13.183 -8.432 -31.463 1.00 56.34 113 ASP A CA 1
ATOM 832 C C . ASP A 1 113 ? 14.549 -7.929 -30.974 1.00 56.34 113 ASP A C 1
ATOM 834 O O . ASP A 1 113 ? 14.969 -8.201 -29.847 1.00 56.34 113 ASP A O 1
ATOM 838 N N . THR A 1 114 ? 15.289 -7.272 -31.863 1.00 61.12 114 THR A N 1
ATOM 839 C CA . THR A 1 114 ? 16.646 -6.779 -31.611 1.00 61.12 114 THR A CA 1
ATOM 840 C C . THR A 1 114 ? 16.638 -5.269 -31.421 1.00 61.12 114 THR A C 1
ATOM 842 O O . THR A 1 114 ? 15.771 -4.564 -31.933 1.00 61.12 114 THR A O 1
ATOM 845 N N . GLU A 1 115 ? 17.656 -4.750 -30.735 1.00 55.41 115 GLU A N 1
ATOM 846 C CA . GLU A 1 115 ? 17.887 -3.309 -30.562 1.00 55.41 115 GLU A CA 1
ATOM 847 C C . GLU A 1 115 ? 17.830 -2.537 -31.898 1.00 55.41 115 GLU A C 1
ATOM 849 O O . GLU A 1 115 ? 17.220 -1.470 -31.983 1.00 55.41 115 GLU A O 1
ATOM 854 N N . ASP A 1 116 ? 18.344 -3.138 -32.976 1.00 58.31 116 ASP A N 1
ATOM 855 C CA . ASP A 1 116 ? 18.302 -2.590 -34.338 1.00 58.31 116 ASP A CA 1
ATOM 856 C C . ASP A 1 116 ? 16.872 -2.315 -34.839 1.00 58.31 116 ASP A C 1
ATOM 858 O O . ASP A 1 116 ? 16.612 -1.310 -35.501 1.00 58.31 116 ASP A O 1
ATOM 862 N N . ARG A 1 117 ? 15.910 -3.175 -34.493 1.00 61.72 117 ARG A N 1
ATOM 863 C CA . ARG A 1 117 ? 14.521 -3.065 -34.950 1.00 61.72 117 ARG A CA 1
ATOM 864 C C . ARG A 1 117 ? 13.742 -1.989 -34.194 1.00 61.72 117 ARG A C 1
ATOM 866 O O . ARG A 1 117 ? 12.877 -1.337 -34.779 1.00 61.72 117 ARG A O 1
ATOM 873 N N . TYR A 1 118 ? 14.083 -1.746 -32.929 1.00 60.72 118 TYR A N 1
ATOM 874 C CA . TYR A 1 118 ? 13.561 -0.615 -32.159 1.00 60.72 118 TYR A CA 1
ATOM 875 C C . TYR A 1 118 ? 14.039 0.725 -32.742 1.00 60.72 118 TYR A C 1
ATOM 877 O O . TYR A 1 118 ? 13.233 1.639 -32.937 1.00 60.72 118 TYR A O 1
ATOM 885 N N . LEU A 1 119 ? 15.325 0.823 -33.101 1.00 67.12 119 LEU A N 1
ATOM 886 C CA . LEU A 1 119 ? 15.899 2.026 -33.713 1.00 67.12 119 LEU A CA 1
ATOM 887 C C . LEU A 1 119 ? 15.265 2.350 -35.077 1.00 67.12 119 LEU A C 1
ATOM 889 O O . LEU A 1 119 ? 14.944 3.509 -35.333 1.00 67.12 119 LEU A O 1
ATOM 893 N N . GLU A 1 120 ? 14.966 1.344 -35.905 1.00 69.31 120 GLU A N 1
ATOM 894 C CA . GLU A 1 120 ? 14.246 1.541 -37.176 1.00 69.31 120 GLU A CA 1
ATOM 895 C C . GLU A 1 120 ? 12.828 2.116 -36.989 1.00 69.31 120 GLU A C 1
ATOM 897 O O . GLU A 1 120 ? 12.350 2.914 -37.803 1.00 69.31 120 GLU A O 1
ATOM 902 N N . VAL A 1 121 ? 12.129 1.728 -35.917 1.00 67.56 121 VAL A N 1
ATOM 903 C CA . VAL A 1 121 ? 10.792 2.254 -35.602 1.00 67.56 121 VAL A CA 1
ATOM 904 C C . VAL A 1 121 ? 10.872 3.707 -35.127 1.00 67.56 121 VAL A C 1
ATOM 906 O O . VAL A 1 121 ? 10.035 4.519 -35.531 1.00 67.56 121 VAL A O 1
ATOM 909 N N . VAL A 1 122 ? 11.877 4.037 -34.310 1.00 66.75 122 VAL A N 1
ATOM 910 C CA . VAL A 1 122 ? 12.123 5.397 -33.806 1.00 66.75 122 VAL A CA 1
ATOM 911 C C . VAL A 1 122 ? 12.493 6.348 -34.946 1.00 66.75 122 VAL A C 1
ATOM 913 O O . VAL A 1 122 ? 11.879 7.409 -35.067 1.00 66.75 122 VAL A O 1
ATOM 916 N N . ASP A 1 123 ? 13.415 5.958 -35.828 1.00 65.56 123 ASP A N 1
ATOM 917 C CA . ASP A 1 123 ? 13.829 6.783 -36.971 1.00 65.56 123 ASP A CA 1
ATOM 918 C C . ASP A 1 123 ? 12.663 7.085 -37.918 1.00 65.56 123 ASP A C 1
ATOM 920 O O . ASP A 1 123 ? 12.497 8.216 -38.380 1.00 65.56 123 ASP A O 1
ATOM 924 N N . ARG A 1 124 ? 11.785 6.104 -38.153 1.00 60.25 124 ARG A N 1
ATOM 925 C CA . ARG A 1 124 ? 10.571 6.310 -38.952 1.00 60.25 124 ARG A CA 1
ATOM 926 C C . ARG A 1 124 ? 9.612 7.316 -38.310 1.00 60.25 124 ARG A C 1
ATOM 928 O O . ARG A 1 124 ? 9.039 8.130 -39.024 1.00 60.25 124 ARG A O 1
ATOM 935 N N . ALA A 1 125 ? 9.452 7.290 -36.987 1.00 58.62 125 ALA A N 1
ATOM 936 C CA . ALA A 1 125 ? 8.566 8.214 -36.277 1.00 58.62 125 ALA A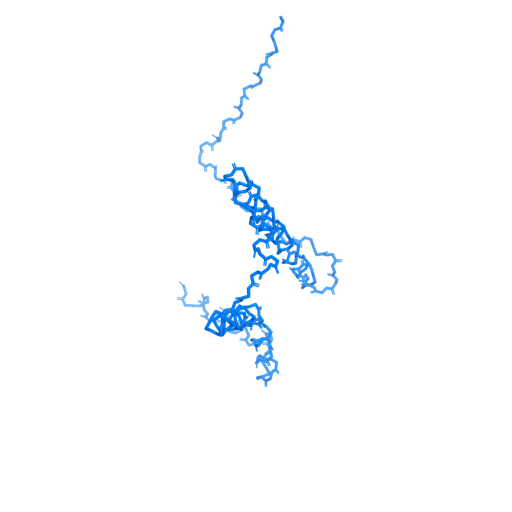 CA 1
ATOM 937 C C . ALA A 1 125 ? 9.084 9.665 -36.289 1.00 58.62 125 ALA A C 1
ATOM 939 O O . ALA A 1 125 ? 8.287 10.601 -36.330 1.00 58.62 125 ALA A O 1
ATOM 940 N N . PHE A 1 126 ? 10.406 9.863 -36.285 1.00 57.59 12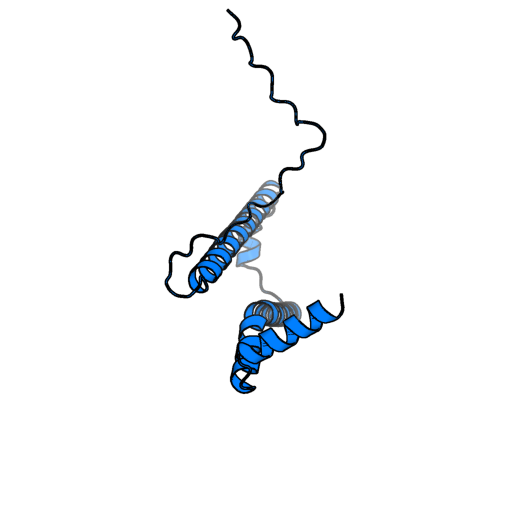6 PHE A N 1
ATOM 941 C CA . PHE A 1 126 ? 11.014 11.193 -36.397 1.00 57.59 126 PHE A CA 1
ATOM 942 C C . PHE A 1 126 ? 11.062 11.729 -37.833 1.00 57.59 126 PHE A C 1
ATOM 944 O O . PHE A 1 126 ? 11.090 12.942 -38.015 1.00 57.59 126 PHE A O 1
ATOM 951 N N . ALA A 1 127 ? 11.038 10.860 -38.847 1.00 61.59 127 ALA A N 1
ATOM 952 C CA . ALA A 1 127 ? 10.993 11.261 -40.254 1.00 61.59 127 ALA A CA 1
ATOM 953 C C . ALA A 1 127 ? 9.616 11.791 -40.714 1.00 61.59 127 ALA A C 1
ATOM 955 O O . ALA A 1 127 ? 9.516 12.378 -41.790 1.00 61.59 127 ALA A O 1
ATOM 956 N N . GLU A 1 128 ? 8.562 11.579 -39.921 1.00 57.84 128 GLU A N 1
ATOM 957 C CA . GLU A 1 128 ? 7.188 12.023 -40.207 1.00 57.84 128 GLU A CA 1
ATOM 958 C C . GLU A 1 128 ? 6.811 13.363 -39.525 1.00 57.84 128 GLU A C 1
ATOM 960 O O . GLU A 1 128 ? 5.655 13.787 -39.609 1.00 57.84 128 GLU A O 1
ATOM 965 N N . LEU A 1 129 ? 7.774 14.044 -38.884 1.00 45.59 129 LEU A N 1
ATOM 966 C CA . LEU A 1 129 ? 7.653 15.376 -38.256 1.00 45.59 129 LEU A CA 1
ATOM 967 C C . LEU A 1 129 ? 8.312 16.477 -39.099 1.00 45.59 129 LEU A C 1
ATOM 969 O O . LEU A 1 129 ? 7.738 17.592 -39.136 1.00 45.59 129 LEU A O 1
#

Sequence (129 aa):
MGEPTAPQAQPVEGRSFPTTARGARPTFFDDDGATDAVLAIVTALAAEVWALRERQSTLESVLADAGIDAAAAIESYRPNADETAARAAEAAAFAGRVYRVFEEMREEALAGDTEDRYLEVVDRAFAEL

pLDDT: mean 74.48, std 17.11, range [39.88, 98.06]